Protein AF-A0A2T2W4S3-F1 (afdb_monomer_lite)

Foldseek 3Di:
DDDDDDDFDQDPNDTDDDPVCVVVDDVVDDDDDDDDDPPPVVLDDDVSVCVVPPDDDPDDDDDDPCRVPDPPD

Radius of gyration: 25.63 Å; chains: 1; bounding box: 44×35×64 Å

Structure (mmCIF, N/CA/C/O backbone):
data_AF-A0A2T2W4S3-F1
#
_entry.id   AF-A0A2T2W4S3-F1
#
loop_
_atom_site.group_PDB
_atom_site.id
_atom_site.type_symbol
_atom_site.label_atom_id
_atom_site.label_alt_id
_atom_site.label_comp_id
_atom_site.label_asym_id
_atom_site.label_entity_id
_atom_site.label_seq_id
_atom_site.pdbx_PDB_ins_code
_atom_site.Cartn_x
_atom_site.Cartn_y
_atom_site.Cartn_z
_atom_site.occupancy
_atom_site.B_iso_or_equiv
_atom_site.auth_seq_id
_atom_site.auth_comp_id
_atom_site.auth_asym_id
_atom_site.auth_atom_id
_atom_site.pdbx_PDB_model_num
ATOM 1 N N . MET A 1 1 ? -6.121 -18.901 14.516 1.00 64.44 1 MET A N 1
ATOM 2 C CA . MET A 1 1 ? -6.028 -17.429 14.412 1.00 64.44 1 MET A CA 1
ATOM 3 C C . MET A 1 1 ? -6.615 -17.046 13.067 1.00 64.44 1 MET A C 1
ATOM 5 O O . MET A 1 1 ? -6.207 -17.650 12.085 1.00 64.44 1 MET A O 1
ATOM 9 N N . ALA A 1 2 ? -7.607 -16.157 13.038 1.00 72.69 2 ALA A N 1
ATOM 10 C CA . ALA A 1 2 ? -8.215 -15.671 11.800 1.00 72.69 2 ALA A CA 1
ATOM 11 C C . ALA A 1 2 ? -7.620 -14.299 11.459 1.00 72.69 2 ALA A C 1
ATOM 13 O O . ALA A 1 2 ? -7.400 -13.488 12.358 1.00 72.69 2 ALA A O 1
ATOM 14 N N . THR A 1 3 ? -7.330 -14.068 10.183 1.00 79.56 3 THR A N 1
ATOM 15 C CA . THR A 1 3 ? -6.770 -12.810 9.673 1.00 79.56 3 THR A CA 1
ATOM 16 C C . THR A 1 3 ? -7.751 -12.239 8.670 1.00 79.56 3 THR A C 1
ATOM 18 O O . THR A 1 3 ? -8.198 -12.963 7.783 1.00 79.56 3 THR A O 1
ATOM 21 N N . VAL A 1 4 ? -8.078 -10.960 8.820 1.00 83.88 4 VAL A N 1
ATOM 22 C CA . VAL A 1 4 ? -8.927 -10.225 7.884 1.00 83.88 4 VAL A CA 1
ATOM 23 C C . VAL A 1 4 ? -8.051 -9.205 7.172 1.00 83.88 4 VAL A C 1
ATOM 25 O O . VAL A 1 4 ? -7.303 -8.475 7.822 1.00 83.88 4 VAL A O 1
ATOM 28 N N . GLU A 1 5 ? -8.130 -9.186 5.847 1.00 88.38 5 GLU A N 1
ATOM 29 C CA . GLU A 1 5 ? -7.478 -8.194 5.000 1.00 88.38 5 GLU A CA 1
ATOM 30 C C . GLU A 1 5 ? -8.544 -7.241 4.463 1.00 88.38 5 GLU A C 1
ATOM 32 O O . GLU A 1 5 ? -9.585 -7.678 3.974 1.00 88.38 5 GLU A O 1
ATOM 37 N N . PHE A 1 6 ? -8.301 -5.941 4.599 1.00 88.12 6 PHE A N 1
ATOM 38 C CA . PHE A 1 6 ? -9.192 -4.897 4.115 1.00 88.12 6 PHE A CA 1
ATOM 39 C C . 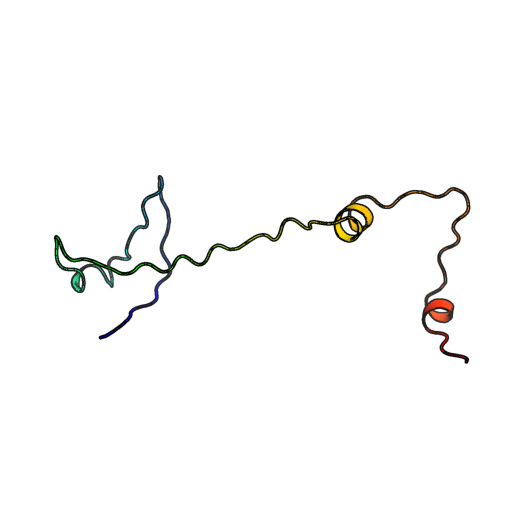PHE A 1 6 ? -8.387 -3.669 3.700 1.00 88.12 6 PHE A C 1
ATOM 41 O O . PHE A 1 6 ? -7.300 -3.410 4.220 1.00 88.12 6 PHE A O 1
ATOM 48 N N . GLU A 1 7 ? -8.955 -2.882 2.792 1.00 87.38 7 GLU A N 1
ATOM 49 C CA . GLU A 1 7 ? -8.442 -1.555 2.471 1.00 87.38 7 GLU A CA 1
ATOM 50 C C . GLU A 1 7 ? -8.975 -0.533 3.478 1.00 87.38 7 GLU A C 1
ATOM 52 O O . GLU A 1 7 ? -10.149 -0.548 3.856 1.00 87.38 7 GLU A O 1
ATOM 57 N N . ALA A 1 8 ? -8.103 0.367 3.922 1.00 88.62 8 ALA A N 1
ATOM 58 C CA . ALA A 1 8 ? -8.433 1.400 4.892 1.00 88.62 8 ALA A CA 1
ATOM 59 C C . ALA A 1 8 ? -7.868 2.746 4.458 1.00 88.62 8 ALA A C 1
ATOM 61 O O . ALA A 1 8 ? -6.767 2.842 3.915 1.00 88.62 8 ALA A O 1
ATOM 62 N N . SER A 1 9 ? -8.624 3.802 4.745 1.00 86.69 9 SER A N 1
ATOM 63 C CA . SER A 1 9 ? -8.131 5.164 4.579 1.00 86.69 9 SER A CA 1
ATOM 64 C C . SER A 1 9 ? -7.217 5.534 5.741 1.00 86.69 9 SER A C 1
ATOM 66 O O . SER A 1 9 ? -7.487 5.202 6.896 1.00 86.69 9 SER A O 1
ATOM 68 N N . VAL A 1 10 ? -6.150 6.268 5.431 1.00 87.88 10 VAL A N 1
ATOM 69 C CA . VAL A 1 10 ? -5.299 6.902 6.440 1.00 87.88 10 VAL A CA 1
ATOM 70 C C . VAL A 1 10 ? -5.671 8.377 6.519 1.00 87.88 10 VAL A C 1
ATOM 72 O O . VAL A 1 10 ? -5.530 9.102 5.534 1.00 87.88 10 VAL A O 1
ATOM 75 N N . LYS A 1 11 ? -6.123 8.839 7.686 1.00 89.62 11 LYS A N 1
ATOM 76 C CA . LYS A 1 11 ? -6.416 10.256 7.948 1.00 89.62 11 LYS A CA 1
ATOM 77 C C . LYS A 1 11 ? -5.621 10.734 9.149 1.00 89.62 11 LYS A C 1
ATOM 79 O O . LYS A 1 11 ? -5.695 10.141 10.218 1.00 89.62 11 LYS A O 1
ATOM 84 N N . ASN A 1 12 ? -4.847 11.807 8.976 1.00 88.31 12 ASN A N 1
ATOM 85 C CA . ASN A 1 12 ? -4.012 12.392 10.034 1.00 88.31 12 ASN A CA 1
ATOM 86 C C . ASN A 1 12 ? -3.096 11.366 10.735 1.00 88.31 12 ASN A C 1
ATOM 88 O O . ASN A 1 12 ? -2.915 11.409 11.948 1.00 88.31 12 ASN A O 1
ATOM 92 N N . GLY A 1 13 ? -2.548 10.412 9.976 1.00 85.38 13 GLY A N 1
ATOM 93 C CA . GLY A 1 13 ? -1.694 9.348 10.518 1.00 85.38 13 GLY A CA 1
ATOM 94 C C . GLY A 1 13 ? -2.442 8.215 11.231 1.00 85.38 13 GLY A C 1
ATOM 95 O O . GLY A 1 13 ? -1.798 7.308 11.750 1.00 85.38 13 GLY A O 1
ATOM 96 N N . VAL A 1 14 ? -3.778 8.232 11.236 1.00 90.19 14 VAL A N 1
ATOM 97 C CA . VAL A 1 14 ? -4.627 7.185 11.815 1.00 90.19 14 VAL A CA 1
ATOM 98 C C . VAL A 1 14 ? -5.192 6.309 10.699 1.00 90.19 14 VAL A C 1
ATOM 100 O O . VAL A 1 14 ? -5.759 6.823 9.736 1.00 90.19 14 VAL A O 1
ATOM 103 N N . ILE A 1 15 ? -5.035 4.989 10.826 1.00 90.12 15 ILE A N 1
ATOM 104 C CA . ILE A 1 15 ? -5.678 4.003 9.946 1.00 90.12 15 ILE A CA 1
ATOM 105 C C . ILE A 1 15 ? -7.110 3.798 10.449 1.00 90.12 15 ILE A C 1
ATOM 107 O O . ILE A 1 15 ? -7.309 3.331 11.570 1.00 90.12 15 ILE A O 1
ATOM 111 N N . GLU A 1 16 ? -8.106 4.148 9.638 1.00 90.69 16 GLU A N 1
ATOM 112 C CA . GLU A 1 16 ? -9.519 3.986 9.993 1.00 90.69 16 GLU A CA 1
ATOM 113 C C . GLU A 1 16 ? -9.995 2.568 9.639 1.00 90.69 16 GLU A C 1
ATOM 115 O O . GLU A 1 16 ? -10.096 2.217 8.463 1.00 90.69 16 GLU A O 1
ATOM 120 N N . VAL A 1 17 ? -10.302 1.744 10.647 1.00 89.75 17 VAL A N 1
ATOM 121 C CA . VAL A 1 17 ? -10.858 0.399 10.422 1.00 89.75 17 VAL A CA 1
ATOM 122 C C . VAL A 1 17 ? -12.295 0.513 9.887 1.00 89.75 17 VAL A C 1
ATOM 124 O O . VAL A 1 17 ? -13.128 1.152 10.544 1.00 89.75 17 VAL A O 1
ATOM 127 N N . PRO A 1 18 ? -12.628 -0.116 8.741 1.00 90.31 18 PRO A N 1
ATOM 128 C CA . PRO A 1 18 ? -13.981 -0.118 8.194 1.00 90.31 18 PRO A CA 1
ATOM 129 C C . PRO A 1 18 ? -15.014 -0.666 9.182 1.00 90.31 18 PRO A C 1
ATOM 131 O O . PRO A 1 18 ? -14.756 -1.644 9.882 1.00 90.31 18 PRO A O 1
ATOM 134 N N . ALA A 1 19 ? -16.218 -0.084 9.186 1.00 89.62 19 ALA A N 1
ATOM 135 C CA . ALA A 1 19 ? -17.298 -0.450 10.111 1.00 89.62 19 ALA A CA 1
ATOM 136 C C . ALA A 1 19 ? -17.635 -1.954 10.102 1.00 89.62 19 ALA A C 1
ATOM 138 O O . ALA A 1 19 ? -17.953 -2.516 11.146 1.00 89.62 19 ALA A O 1
ATOM 139 N N . ALA A 1 20 ? -17.489 -2.615 8.949 1.00 88.62 20 ALA A N 1
ATOM 140 C CA . ALA A 1 20 ? -17.715 -4.051 8.790 1.00 88.62 20 ALA A CA 1
ATOM 141 C C . ALA A 1 20 ? -16.816 -4.932 9.679 1.00 88.62 20 ALA A C 1
ATOM 143 O O . ALA A 1 20 ? -17.184 -6.067 9.954 1.00 88.62 20 ALA A O 1
ATOM 144 N N . HIS A 1 21 ? -15.668 -4.417 10.130 1.00 88.00 21 HIS A N 1
ATOM 145 C CA . HIS A 1 21 ? -14.686 -5.157 10.931 1.00 88.00 21 HIS A CA 1
ATOM 146 C C . HIS A 1 21 ? -14.552 -4.629 12.364 1.00 88.00 21 HIS A C 1
ATOM 148 O O . HIS A 1 21 ? -13.808 -5.193 13.159 1.00 88.00 21 HIS A O 1
ATOM 154 N N . GLN A 1 22 ? -15.261 -3.553 12.724 1.00 84.50 22 GLN A N 1
ATOM 155 C CA . GLN A 1 22 ? -15.162 -2.965 14.065 1.00 84.50 22 GLN A CA 1
ATOM 156 C C . GLN A 1 22 ? -15.739 -3.880 15.151 1.00 84.50 22 GLN A C 1
ATOM 158 O O . GLN A 1 22 ? -15.203 -3.913 16.253 1.00 84.50 22 GLN A O 1
ATOM 163 N N . GLY A 1 23 ? -16.789 -4.651 14.841 1.00 84.62 23 GLY A N 1
ATOM 164 C CA . GLY A 1 23 ? -17.401 -5.593 15.789 1.00 84.62 23 GLY A CA 1
ATOM 165 C C . GLY A 1 23 ? -16.507 -6.780 16.157 1.00 84.62 23 GLY A C 1
ATOM 166 O O . GLY A 1 23 ? -16.690 -7.378 17.214 1.00 84.62 23 GLY A O 1
ATOM 167 N N . ASP A 1 24 ? -15.515 -7.084 15.318 1.00 82.06 24 ASP A N 1
ATOM 168 C CA . ASP A 1 24 ? -14.538 -8.148 15.563 1.00 82.06 24 ASP A CA 1
ATOM 169 C C . ASP A 1 24 ? -13.374 -7.674 16.452 1.00 82.06 24 ASP A C 1
ATOM 171 O O . ASP A 1 24 ? -12.540 -8.476 16.884 1.00 82.06 24 ASP A O 1
ATOM 175 N N . LEU A 1 25 ? -13.296 -6.366 16.729 1.00 84.12 25 LEU A N 1
ATOM 176 C CA . LEU A 1 25 ? -12.255 -5.752 17.541 1.00 84.12 25 LEU A CA 1
ATOM 177 C C . LEU A 1 25 ? -12.753 -5.51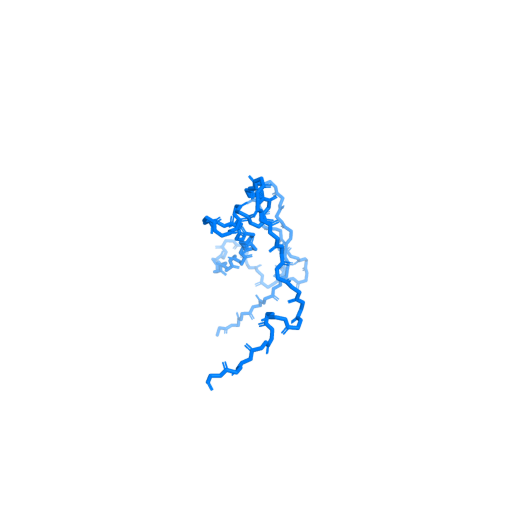1 18.964 1.00 84.12 25 LEU A C 1
ATOM 179 O O . LEU A 1 25 ? -13.771 -4.868 19.199 1.00 84.12 25 LEU A O 1
ATOM 183 N N . VAL A 1 26 ? -11.983 -5.998 19.934 1.00 83.69 26 VAL A N 1
ATOM 184 C CA . VAL A 1 26 ? -12.245 -5.764 21.357 1.00 83.69 26 VAL A CA 1
ATOM 185 C C . VAL A 1 26 ? -11.473 -4.531 21.809 1.00 83.69 26 VAL A C 1
ATOM 187 O O . VAL A 1 26 ? -10.277 -4.405 21.530 1.00 83.69 26 VAL A O 1
ATOM 190 N N . GLU A 1 27 ? -12.136 -3.632 22.534 1.00 83.12 27 GLU A N 1
ATOM 191 C CA . GLU A 1 27 ? -11.490 -2.465 23.134 1.00 83.12 27 GLU A CA 1
ATOM 192 C C . GLU A 1 27 ? -10.336 -2.887 24.063 1.00 83.12 27 GLU A C 1
ATOM 194 O O . GLU A 1 27 ? -10.452 -3.828 24.848 1.00 83.12 27 GLU A O 1
ATOM 199 N N . GLY A 1 28 ? -9.176 -2.235 23.930 1.00 82.44 28 GLY A N 1
ATOM 200 C CA . GLY A 1 28 ? -7.942 -2.623 24.629 1.00 82.44 28 GLY A CA 1
ATOM 201 C C . GLY A 1 28 ? -7.236 -3.867 24.065 1.00 82.44 28 GLY A C 1
ATOM 202 O O . GLY A 1 28 ? -6.169 -4.246 24.556 1.00 82.44 28 GLY A O 1
ATOM 203 N N . GLY A 1 29 ? -7.787 -4.495 23.022 1.00 85.06 29 GLY A N 1
ATOM 204 C CA . GLY A 1 29 ? -7.164 -5.602 22.304 1.00 85.06 29 GLY A CA 1
ATOM 205 C C . GLY A 1 29 ? -5.924 -5.176 21.512 1.00 85.06 29 GLY A C 1
ATOM 206 O O . GLY A 1 29 ? -5.803 -4.042 21.049 1.00 85.06 29 GLY A O 1
ATOM 207 N N . LYS A 1 30 ? -4.979 -6.105 21.331 1.00 84.69 30 LYS A N 1
ATOM 208 C CA . LYS A 1 30 ? -3.805 -5.902 20.467 1.00 84.69 30 LYS A CA 1
ATOM 209 C C . LYS A 1 30 ? -4.073 -6.466 19.078 1.00 84.69 30 LYS A C 1
ATOM 211 O O . LYS A 1 30 ? -4.544 -7.593 18.953 1.00 84.69 30 LYS A O 1
ATOM 216 N N . VAL A 1 31 ? -3.682 -5.719 18.050 1.00 85.75 31 VAL A N 1
ATOM 217 C CA . VAL A 1 31 ? -3.763 -6.144 16.647 1.00 85.75 31 VAL A CA 1
ATOM 218 C C . VAL A 1 31 ? -2.381 -6.132 15.996 1.00 85.75 31 VAL A C 1
ATOM 220 O O . VAL A 1 31 ? -1.504 -5.359 16.382 1.00 85.75 31 VAL A O 1
ATOM 223 N N . LYS A 1 32 ? -2.182 -6.995 14.997 1.00 86.81 32 LYS A N 1
ATOM 224 C CA . LYS A 1 32 ? -1.020 -6.956 14.103 1.00 86.81 32 LYS A CA 1
ATOM 225 C C . LYS A 1 32 ? -1.434 -6.237 12.823 1.00 86.81 32 LYS A C 1
ATOM 227 O O . LYS A 1 32 ? -2.364 -6.681 12.161 1.00 86.81 32 LYS A O 1
ATOM 232 N N . VAL A 1 33 ? -0.726 -5.170 12.466 1.00 86.25 33 VAL A N 1
ATOM 233 C CA . VAL A 1 33 ? -1.000 -4.379 11.258 1.00 86.25 33 VAL A CA 1
ATOM 234 C C . VAL A 1 33 ? 0.091 -4.641 10.222 1.00 86.25 33 VAL A C 1
ATOM 236 O O . VAL A 1 33 ? 1.276 -4.621 10.555 1.00 86.25 33 VAL A O 1
ATOM 239 N N . ILE A 1 34 ? -0.304 -4.892 8.974 1.00 87.25 34 ILE A N 1
ATOM 240 C CA . ILE A 1 34 ? 0.599 -4.989 7.822 1.00 87.25 34 ILE A CA 1
ATOM 241 C C . ILE A 1 34 ? 0.256 -3.824 6.896 1.00 87.25 34 ILE A C 1
ATOM 243 O O . ILE A 1 34 ? -0.860 -3.745 6.398 1.00 87.25 34 ILE A O 1
ATOM 247 N N . VAL A 1 35 ? 1.203 -2.905 6.694 1.00 84.62 35 VAL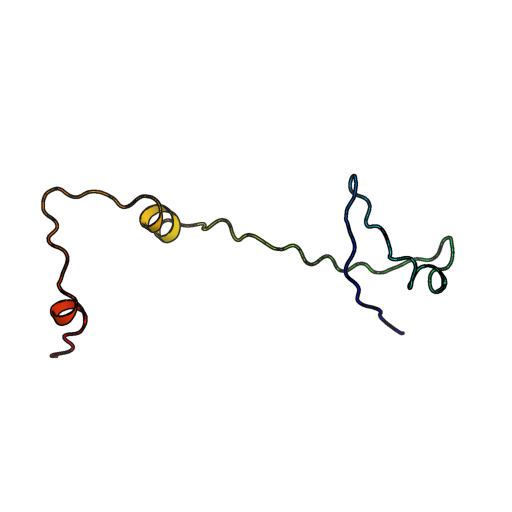 A N 1
ATOM 248 C CA . VAL A 1 35 ? 1.019 -1.741 5.818 1.00 84.62 35 VAL A CA 1
ATOM 249 C C . VAL A 1 35 ? 1.782 -1.978 4.523 1.00 84.62 35 VAL A C 1
ATOM 251 O O . VAL A 1 35 ? 3.012 -2.010 4.517 1.00 84.62 35 VAL A O 1
ATOM 254 N N . LEU A 1 36 ? 1.046 -2.132 3.427 1.00 81.81 36 LEU A N 1
ATOM 255 C CA . LEU A 1 36 ? 1.597 -2.176 2.078 1.00 81.81 36 LEU A CA 1
ATOM 256 C C . LEU A 1 36 ? 1.680 -0.741 1.562 1.00 81.81 36 LEU A C 1
ATOM 258 O O . LEU A 1 36 ? 0.674 -0.145 1.186 1.00 81.81 36 LEU A O 1
ATOM 262 N N . THR A 1 37 ? 2.873 -0.154 1.580 1.00 77.69 37 THR A N 1
ATOM 263 C CA . THR A 1 37 ? 3.075 1.141 0.936 1.00 77.69 37 THR A CA 1
ATOM 264 C C . THR A 1 37 ? 3.271 0.911 -0.553 1.00 77.69 37 THR A C 1
ATOM 266 O O . THR A 1 37 ? 4.098 0.096 -0.967 1.00 77.69 37 THR A O 1
ATOM 269 N N . SER A 1 38 ? 2.527 1.643 -1.384 1.00 66.38 38 SER A N 1
ATOM 270 C CA . SER A 1 38 ? 2.907 1.803 -2.779 1.00 66.38 38 SER A CA 1
ATOM 271 C C . SER A 1 38 ? 4.213 2.584 -2.766 1.00 66.38 38 SER A C 1
ATOM 273 O O . SER A 1 38 ? 4.224 3.816 -2.713 1.00 66.38 38 SER A O 1
ATOM 275 N N . THR A 1 39 ? 5.341 1.883 -2.756 1.00 55.94 39 THR A N 1
ATOM 276 C CA . THR A 1 39 ? 6.576 2.487 -3.207 1.00 55.94 39 THR A CA 1
ATOM 277 C C . THR A 1 39 ? 6.308 2.868 -4.656 1.00 55.94 39 THR A C 1
ATOM 27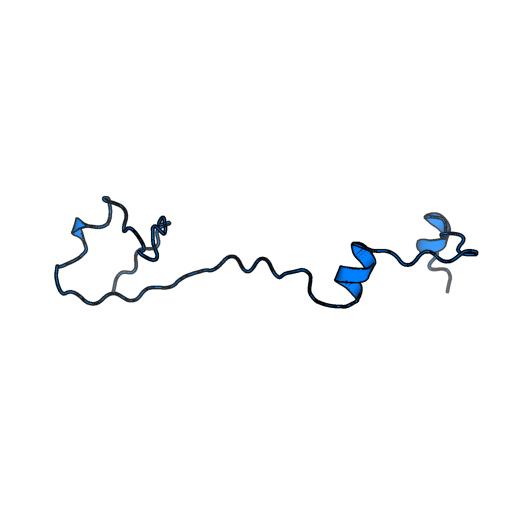9 O O . THR A 1 39 ? 6.433 2.068 -5.578 1.00 55.94 39 THR A O 1
ATOM 282 N N . THR A 1 40 ? 5.940 4.130 -4.891 1.00 56.69 40 THR A N 1
ATOM 283 C CA . THR A 1 40 ? 6.426 4.783 -6.094 1.00 56.69 40 THR A CA 1
ATOM 284 C C . THR A 1 40 ? 7.925 4.663 -5.943 1.00 56.69 40 THR A C 1
ATOM 286 O O . THR A 1 40 ? 8.551 5.431 -5.207 1.00 56.69 40 THR A O 1
ATOM 289 N N . THR A 1 41 ? 8.496 3.607 -6.515 1.00 56.41 41 THR A N 1
ATOM 290 C CA . THR A 1 41 ? 9.912 3.540 -6.789 1.00 56.41 41 THR A CA 1
ATOM 291 C C . THR A 1 41 ? 10.136 4.796 -7.598 1.00 56.41 41 THR A C 1
ATOM 293 O O . THR A 1 41 ? 9.830 4.830 -8.789 1.00 56.41 41 THR A O 1
ATOM 296 N N . ALA A 1 42 ? 10.535 5.882 -6.924 1.00 58.38 42 ALA A N 1
ATOM 297 C CA . ALA A 1 42 ? 11.074 7.043 -7.593 1.00 58.38 42 ALA A CA 1
ATOM 298 C C . ALA A 1 42 ? 12.043 6.423 -8.584 1.00 58.38 42 ALA A C 1
ATOM 300 O O . ALA A 1 42 ? 12.838 5.575 -8.168 1.00 58.38 42 ALA A O 1
ATOM 301 N N . LYS A 1 43 ? 11.843 6.680 -9.878 1.00 59.78 43 LYS A N 1
ATOM 302 C CA . LYS A 1 43 ? 12.694 6.137 -10.928 1.00 59.78 43 LYS A CA 1
ATOM 303 C C . LYS A 1 43 ? 14.117 6.580 -10.559 1.00 59.78 43 LYS A C 1
ATOM 305 O O . LYS A 1 43 ? 14.486 7.723 -10.783 1.00 59.78 43 LYS A O 1
ATOM 310 N N . ARG A 1 44 ? 14.841 5.732 -9.827 1.00 67.12 44 ARG A N 1
ATOM 311 C CA . ARG A 1 44 ? 16.109 6.045 -9.170 1.00 67.12 44 ARG A CA 1
ATOM 312 C C . ARG A 1 44 ? 17.184 5.395 -10.010 1.00 67.12 44 ARG A C 1
ATOM 314 O O . ARG A 1 44 ? 17.079 4.217 -10.343 1.00 67.12 44 ARG A O 1
ATOM 321 N N . GLY A 1 45 ? 18.215 6.168 -10.311 1.00 74.25 45 GLY A N 1
ATOM 322 C CA . GLY A 1 45 ? 19.372 5.718 -11.070 1.00 74.25 45 GLY A CA 1
ATOM 323 C C . GLY A 1 45 ? 19.518 6.448 -12.397 1.00 74.25 45 GLY A C 1
ATOM 324 O O . GLY A 1 45 ? 18.567 7.006 -12.940 1.00 74.25 45 GLY A O 1
ATOM 325 N N . LEU A 1 46 ? 20.737 6.404 -12.921 1.00 81.56 46 LEU A N 1
ATOM 326 C CA . LEU A 1 46 ? 21.151 7.163 -14.096 1.00 81.56 46 LEU A CA 1
ATOM 327 C C . LEU A 1 46 ? 20.273 6.881 -15.328 1.00 81.56 46 LEU A C 1
ATOM 329 O O . LEU A 1 46 ? 19.888 7.804 -16.031 1.00 81.56 46 LEU A O 1
ATOM 333 N N . ILE A 1 47 ? 19.879 5.623 -15.558 1.00 86.44 47 ILE A N 1
ATOM 334 C CA . ILE A 1 47 ? 19.012 5.254 -16.695 1.00 86.44 47 ILE A CA 1
ATOM 335 C C . ILE A 1 47 ? 17.641 5.931 -16.602 1.00 86.44 47 ILE A C 1
ATOM 337 O O . ILE A 1 47 ? 17.112 6.422 -17.594 1.00 86.44 47 ILE A O 1
ATOM 341 N N . ALA A 1 48 ? 17.063 5.976 -15.405 1.00 84.62 48 ALA A N 1
ATOM 342 C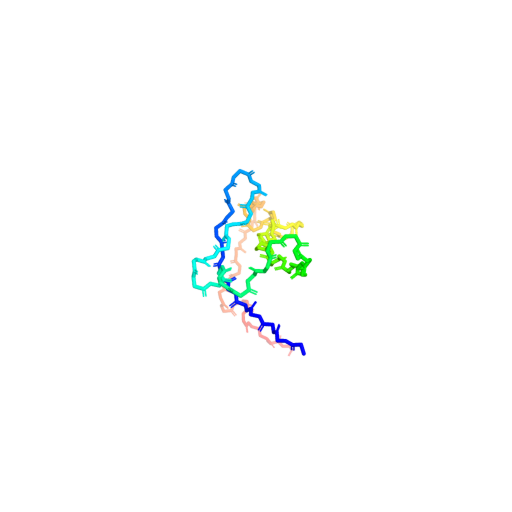 CA . ALA A 1 48 ? 15.782 6.620 -15.159 1.00 84.62 48 ALA A CA 1
ATOM 343 C C . ALA A 1 48 ? 15.826 8.130 -15.421 1.00 84.62 48 ALA A C 1
ATOM 345 O O . ALA A 1 48 ? 14.892 8.681 -16.004 1.00 84.62 48 ALA A O 1
ATOM 346 N N . GLU A 1 49 ? 16.917 8.769 -15.007 1.00 85.75 49 GLU A N 1
ATOM 347 C CA . GLU A 1 49 ? 17.164 10.189 -15.222 1.00 85.75 49 GLU A CA 1
ATOM 348 C C . GLU A 1 49 ? 17.375 10.506 -16.704 1.00 85.75 49 GLU A C 1
ATOM 350 O O . GLU A 1 49 ? 16.735 11.420 -17.213 1.00 85.75 49 GLU A O 1
ATOM 355 N N . LEU A 1 50 ? 18.167 9.699 -17.415 1.00 87.62 50 LEU A N 1
ATOM 356 C CA . LEU A 1 50 ? 18.419 9.855 -18.851 1.00 87.62 50 LEU A CA 1
ATOM 357 C C . LEU A 1 50 ? 17.173 9.603 -19.711 1.00 87.62 50 LEU A C 1
ATOM 359 O O . LEU A 1 50 ? 17.008 10.236 -20.748 1.00 87.62 50 LEU A O 1
ATOM 363 N N . MET A 1 51 ? 16.270 8.710 -19.293 1.00 84.06 51 MET A N 1
ATOM 364 C CA . MET A 1 51 ? 14.986 8.519 -19.983 1.00 84.06 51 MET A CA 1
ATOM 365 C C . MET A 1 51 ? 14.061 9.734 -19.850 1.00 84.06 51 MET A C 1
ATOM 367 O O . MET A 1 51 ? 13.276 10.000 -20.756 1.00 84.06 51 MET A O 1
ATOM 371 N N . ALA A 1 52 ? 14.103 10.435 -18.714 1.00 88.94 52 ALA A N 1
ATOM 372 C CA . ALA A 1 52 ? 13.309 11.644 -18.494 1.00 88.94 52 ALA A CA 1
ATOM 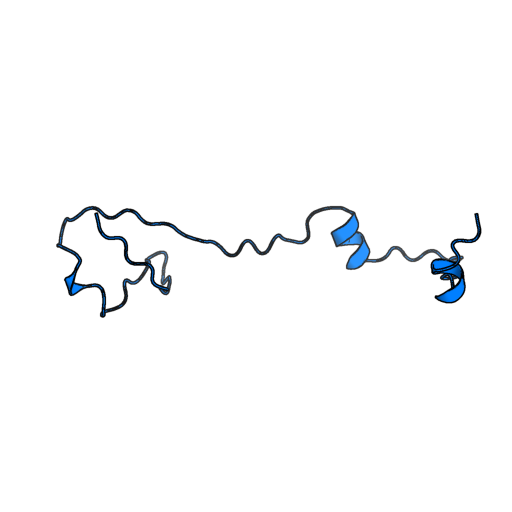373 C C . ALA A 1 52 ? 13.981 12.893 -19.087 1.00 88.94 52 ALA A C 1
ATOM 375 O O . ALA A 1 52 ? 13.292 13.786 -19.572 1.00 88.94 52 ALA A O 1
ATOM 376 N N . ASN A 1 53 ? 15.315 12.932 -19.060 1.00 88.94 53 ASN A N 1
ATOM 377 C CA . ASN A 1 53 ? 16.157 14.038 -19.503 1.00 88.94 53 ASN A CA 1
ATOM 378 C C . ASN A 1 53 ? 17.260 13.496 -20.432 1.00 88.94 53 ASN A C 1
ATOM 380 O O . ASN A 1 53 ? 18.398 13.298 -19.994 1.00 88.94 53 ASN A O 1
ATOM 384 N N . PRO A 1 54 ? 16.943 13.207 -21.704 1.00 86.19 54 PRO A N 1
ATOM 385 C CA . PRO A 1 54 ? 17.931 12.699 -22.644 1.00 86.19 54 PRO A CA 1
ATOM 386 C C . PRO A 1 54 ? 19.012 13.750 -22.914 1.00 86.19 54 PRO A C 1
ATOM 388 O O . PRO A 1 54 ? 18.718 14.928 -23.126 1.00 86.19 54 PRO A O 1
ATOM 391 N N . ILE A 1 55 ? 20.272 13.313 -22.936 1.00 86.12 55 ILE A N 1
ATOM 392 C CA . ILE A 1 55 ? 21.400 14.169 -23.316 1.00 86.12 55 ILE A CA 1
ATOM 393 C C . ILE A 1 55 ? 21.331 14.402 -24.826 1.00 86.12 55 ILE A C 1
ATOM 395 O O . ILE A 1 55 ? 21.341 13.454 -25.611 1.00 86.12 55 ILE A O 1
ATOM 399 N N . GLN A 1 56 ? 21.269 15.669 -25.223 1.00 82.00 56 GLN A N 1
ATOM 400 C CA . GLN A 1 56 ? 21.310 16.073 -26.623 1.00 82.00 56 GLN A CA 1
ATOM 401 C C . GLN A 1 56 ? 22.765 16.071 -27.087 1.00 82.00 56 GLN A C 1
ATOM 403 O O . GLN A 1 56 ? 23.619 16.717 -26.485 1.00 82.00 56 GLN A O 1
ATOM 408 N N . LEU A 1 57 ? 23.046 15.304 -28.135 1.00 82.50 57 LEU A N 1
ATOM 409 C CA . LEU A 1 57 ? 24.355 15.229 -28.767 1.00 82.50 57 LEU A CA 1
ATOM 410 C C . LEU A 1 57 ? 24.211 15.713 -30.207 1.00 82.50 57 LEU A C 1
ATOM 412 O O . LEU A 1 57 ? 23.409 15.159 -30.962 1.00 82.50 57 LEU A O 1
ATOM 416 N N . ASP A 1 58 ? 25.020 16.703 -30.581 1.00 81.25 58 ASP A N 1
ATOM 417 C CA . ASP A 1 58 ? 24.887 17.464 -31.833 1.00 81.25 58 ASP A CA 1
ATOM 418 C C . ASP A 1 58 ? 24.975 16.606 -33.109 1.00 81.25 58 ASP A C 1
ATOM 420 O O . ASP A 1 58 ? 24.463 16.998 -34.152 1.00 81.25 58 ASP A O 1
ATOM 424 N N . ASN A 1 59 ? 25.583 15.415 -33.032 1.00 78.88 59 ASN A N 1
ATOM 425 C CA . ASN A 1 59 ? 25.856 14.543 -34.181 1.00 78.88 59 ASN A CA 1
ATOM 426 C C . ASN A 1 59 ? 25.302 13.118 -34.018 1.00 78.88 59 ASN A C 1
ATOM 428 O O . ASN A 1 59 ? 25.894 12.156 -34.509 1.00 78.88 59 ASN A O 1
ATOM 432 N N . THR A 1 60 ? 24.188 12.947 -33.306 1.00 76.25 60 THR A N 1
ATOM 433 C CA . THR A 1 60 ? 23.541 11.629 -33.220 1.00 76.25 60 THR A CA 1
ATOM 434 C C . THR A 1 60 ? 22.539 11.442 -34.349 1.00 76.25 60 THR A C 1
ATOM 436 O O . THR A 1 60 ? 21.577 12.191 -34.472 1.00 76.25 60 THR A O 1
ATOM 439 N N . THR A 1 61 ? 22.758 10.422 -35.180 1.00 79.31 61 THR A N 1
ATOM 440 C CA . THR A 1 61 ? 21.730 9.925 -36.101 1.00 79.31 61 THR A CA 1
ATOM 441 C C . THR A 1 61 ? 21.107 8.697 -35.446 1.00 79.31 61 THR A C 1
ATOM 443 O O . THR A 1 61 ? 21.816 7.706 -35.258 1.00 79.31 61 THR A O 1
ATOM 446 N N . PRO A 1 62 ? 19.833 8.750 -35.019 1.00 81.38 62 PRO A N 1
ATOM 447 C CA . PRO A 1 62 ? 19.158 7.579 -34.482 1.00 81.38 62 PRO A CA 1
ATOM 448 C C . PRO A 1 62 ? 19.166 6.459 -35.519 1.00 81.38 62 PRO A C 1
ATOM 450 O O . PRO A 1 62 ? 18.830 6.698 -36.679 1.00 81.38 62 PRO A O 1
ATOM 453 N N . LEU A 1 63 ? 19.530 5.251 -35.094 1.00 85.56 63 LEU A N 1
ATOM 454 C CA . LEU A 1 63 ? 19.396 4.069 -35.937 1.00 85.56 63 LEU A CA 1
ATOM 455 C C . LEU A 1 63 ? 17.921 3.879 -36.304 1.00 85.56 63 LEU A C 1
ATOM 457 O O . LEU A 1 63 ? 17.027 4.039 -35.464 1.00 85.56 63 LEU A O 1
ATOM 461 N N . SER A 1 64 ? 17.675 3.519 -37.555 1.00 87.31 64 SER A N 1
ATOM 462 C CA . SER A 1 64 ? 16.370 3.066 -38.015 1.00 87.31 64 SER A CA 1
ATOM 463 C C . SER A 1 64 ? 15.957 1.783 -37.291 1.00 87.31 64 SER A C 1
ATOM 465 O O . SER A 1 64 ? 16.768 1.055 -36.711 1.00 87.31 64 SER A O 1
ATOM 467 N N . ARG A 1 65 ? 14.654 1.491 -37.305 1.00 85.00 65 ARG A N 1
ATOM 468 C CA . ARG A 1 65 ? 14.115 0.293 -36.651 1.00 85.00 65 ARG A CA 1
ATOM 469 C C . ARG A 1 65 ? 14.715 -0.974 -37.261 1.00 85.00 65 ARG A C 1
ATOM 471 O O . ARG A 1 65 ? 14.956 -1.939 -36.544 1.00 85.00 65 ARG A O 1
ATOM 478 N N . GLU A 1 66 ? 14.950 -0.951 -38.563 1.00 89.88 66 GLU A N 1
ATOM 479 C CA . GLU A 1 66 ? 15.552 -2.024 -39.339 1.00 89.88 66 GLU A CA 1
ATOM 480 C C . GLU A 1 66 ? 16.994 -2.277 -38.879 1.00 89.88 66 GLU A C 1
ATOM 482 O O . GLU A 1 66 ? 17.337 -3.416 -38.578 1.00 89.88 66 GLU A O 1
ATOM 487 N N . GLU A 1 67 ? 17.793 -1.217 -38.712 1.00 88.75 67 GLU A N 1
ATOM 488 C CA . GLU A 1 67 ? 19.177 -1.292 -38.216 1.00 88.75 67 GLU A CA 1
ATOM 489 C C . GLU A 1 67 ? 19.260 -1.792 -36.766 1.00 88.75 67 GLU A C 1
ATOM 491 O O . GLU A 1 67 ? 20.156 -2.555 -36.420 1.00 88.75 67 GLU A O 1
ATOM 496 N N . VAL A 1 68 ? 18.310 -1.409 -35.906 1.00 86.94 68 VAL A N 1
ATOM 497 C CA . VAL A 1 68 ? 18.255 -1.885 -34.509 1.00 86.94 68 VAL A CA 1
ATOM 498 C C . VAL A 1 68 ? 17.911 -3.378 -34.423 1.00 86.94 68 VAL A C 1
ATOM 500 O O . VAL A 1 68 ? 18.313 -4.055 -33.474 1.00 86.94 68 VAL A O 1
ATOM 503 N N . HIS A 1 69 ? 17.141 -3.898 -35.379 1.00 86.88 69 HIS A N 1
ATOM 504 C CA . HIS A 1 69 ? 16.715 -5.298 -35.410 1.00 86.88 69 HIS A CA 1
ATOM 505 C C . HIS A 1 69 ? 17.599 -6.195 -36.279 1.00 86.88 69 HIS A C 1
ATOM 507 O O . HIS A 1 69 ? 17.351 -7.404 -36.321 1.00 86.88 69 HIS A O 1
ATOM 513 N N . ASP A 1 70 ? 18.622 -5.645 -36.933 1.00 87.88 70 ASP A N 1
ATOM 514 C CA . ASP A 1 70 ? 19.576 -6.438 -37.690 1.00 87.88 70 ASP A CA 1
ATOM 515 C C . ASP A 1 70 ? 20.419 -7.295 -36.731 1.00 87.88 70 ASP A C 1
ATOM 517 O O . ASP A 1 70 ? 21.206 -6.800 -35.924 1.00 87.88 70 ASP A O 1
ATOM 521 N N . ARG A 1 71 ? 20.198 -8.613 -36.776 1.00 80.06 71 ARG A N 1
ATOM 522 C CA . ARG A 1 71 ? 20.950 -9.616 -36.001 1.00 80.06 71 ARG A CA 1
ATOM 523 C C . ARG A 1 71 ? 21.929 -10.387 -36.883 1.00 80.06 71 ARG A C 1
ATOM 525 O O . ARG A 1 71 ? 22.283 -11.511 -36.528 1.00 80.06 71 ARG A O 1
ATOM 532 N N . SER A 1 72 ? 22.314 -9.827 -38.029 1.00 75.12 72 SER A N 1
ATOM 533 C CA . SER A 1 72 ? 23.332 -10.410 -38.899 1.00 75.12 72 SER A CA 1
ATOM 534 C C . SER A 1 72 ? 24.669 -10.465 -38.144 1.00 75.12 72 SER A C 1
ATOM 536 O O . SER A 1 72 ? 25.344 -9.450 -37.984 1.00 75.12 72 SER A O 1
ATOM 538 N N . LEU A 1 73 ? 24.993 -11.648 -37.610 1.00 58.25 73 LEU A N 1
ATOM 539 C CA . LEU A 1 73 ? 26.300 -12.043 -37.070 1.00 58.25 73 LEU A CA 1
ATOM 540 C C . LEU A 1 73 ? 27.115 -12.732 -38.165 1.00 58.25 73 LEU A C 1
ATOM 542 O O . LEU A 1 73 ? 26.515 -13.562 -38.887 1.00 58.25 73 LEU A O 1
#

pLDDT: mean 81.93, std 9.07, range [55.94, 90.69]

Secondary structure (DSSP, 8-state):
---------EETTEE---HHHHTTPPTT----------------SHHHHHHHSPPP-TT--PPPHHHHH----

Sequence (73 aa):
MATVEFEASVKNGVIEVPAAHQGDLVEGGKVKVIVLTSTTTAKRGLIAELMANPIQLDNTTPLSREEVHDRSL